Protein AF-A0A7Y0ET72-F1 (afdb_monomer_lite)

Radius of gyration: 15.35 Å; chains: 1; bounding box: 46×33×33 Å

Structure (mmCIF, N/CA/C/O backbone):
data_AF-A0A7Y0ET72-F1
#
_entry.id   AF-A0A7Y0ET72-F1
#
loop_
_atom_site.group_PDB
_atom_site.id
_atom_site.type_symbol
_atom_site.label_atom_id
_atom_site.label_alt_id
_atom_site.label_comp_id
_atom_site.label_asym_id
_atom_site.label_entity_id
_atom_site.label_seq_id
_atom_site.pdbx_PDB_ins_code
_atom_site.Cartn_x
_atom_site.Cartn_y
_atom_site.Cartn_z
_atom_site.occupancy
_atom_site.B_iso_or_equiv
_atom_site.auth_seq_id
_atom_site.auth_comp_id
_atom_site.auth_asym_id
_atom_site.auth_atom_id
_atom_site.pdbx_PDB_model_num
ATOM 1 N N . MET A 1 1 ? 8.164 -17.448 -8.465 1.00 69.94 1 MET A N 1
ATOM 2 C CA . MET A 1 1 ? 6.936 -17.793 -7.722 1.00 69.94 1 MET A CA 1
ATOM 3 C C . MET A 1 1 ? 5.788 -17.530 -8.667 1.00 69.94 1 MET A C 1
ATOM 5 O O . MET A 1 1 ? 5.751 -16.436 -9.218 1.00 69.94 1 MET A O 1
ATOM 9 N N . ASP A 1 2 ? 4.961 -18.527 -8.941 1.00 92.69 2 ASP A N 1
ATOM 10 C CA . ASP A 1 2 ? 3.825 -18.397 -9.853 1.00 92.69 2 ASP A CA 1
ATOM 11 C C . ASP A 1 2 ? 2.796 -17.380 -9.325 1.00 92.69 2 ASP A C 1
ATOM 13 O O . ASP A 1 2 ? 2.755 -17.080 -8.128 1.00 92.69 2 ASP A O 1
ATOM 17 N N . LEU A 1 3 ? 2.021 -16.792 -10.238 1.00 93.06 3 LEU A N 1
ATOM 18 C CA . LEU A 1 3 ? 1.069 -15.729 -9.912 1.00 93.06 3 LEU A CA 1
ATOM 19 C C . LEU A 1 3 ? -0.029 -16.219 -8.960 1.00 93.06 3 LEU A C 1
ATOM 21 O O . LEU A 1 3 ? -0.367 -15.518 -8.009 1.00 93.06 3 LEU A O 1
ATOM 25 N N . GLU A 1 4 ? -0.540 -17.429 -9.183 1.00 94.12 4 GLU A N 1
ATOM 26 C CA . GLU A 1 4 ? -1.598 -18.033 -8.369 1.00 94.12 4 GLU A CA 1
ATOM 27 C C . GLU A 1 4 ? -1.151 -18.191 -6.911 1.00 94.12 4 GLU A C 1
ATOM 29 O O . GLU A 1 4 ? -1.873 -17.823 -5.981 1.00 94.12 4 GLU A O 1
ATOM 34 N N . TRP A 1 5 ? 0.086 -18.631 -6.690 1.00 93.50 5 TRP A N 1
ATOM 35 C CA . TRP A 1 5 ? 0.678 -18.722 -5.365 1.00 93.50 5 TRP A CA 1
ATOM 36 C C . TRP A 1 5 ? 0.882 -17.350 -4.720 1.00 93.50 5 TRP A C 1
ATOM 38 O O . TRP A 1 5 ? 0.578 -17.179 -3.538 1.00 93.50 5 TRP A O 1
ATOM 48 N N . GLN A 1 6 ? 1.348 -16.345 -5.474 1.00 92.31 6 GLN A N 1
ATOM 49 C CA . GLN A 1 6 ? 1.465 -14.976 -4.953 1.00 92.31 6 GLN A CA 1
ATOM 50 C C . GLN A 1 6 ? 0.104 -14.442 -4.483 1.00 92.31 6 GLN A C 1
ATOM 52 O O . GLN A 1 6 ? -0.006 -13.946 -3.360 1.00 92.31 6 GLN A O 1
ATOM 57 N N . GLN A 1 7 ? -0.933 -14.587 -5.312 1.00 94.25 7 GLN A N 1
ATOM 58 C CA . GLN A 1 7 ? -2.299 -14.163 -4.998 1.00 94.25 7 GLN A CA 1
ATOM 59 C C . GLN A 1 7 ? -2.850 -14.917 -3.785 1.00 94.25 7 GLN A C 1
ATOM 61 O O . GLN A 1 7 ? -3.376 -14.296 -2.863 1.00 94.25 7 GLN A O 1
ATOM 66 N N . THR A 1 8 ? -2.662 -16.238 -3.739 1.00 94.38 8 THR A N 1
ATOM 67 C CA . THR A 1 8 ? -3.111 -17.092 -2.630 1.00 94.38 8 THR A CA 1
ATOM 68 C C . THR A 1 8 ? -2.505 -16.644 -1.303 1.00 94.38 8 THR A C 1
ATOM 70 O O . THR A 1 8 ? -3.227 -16.438 -0.328 1.00 94.38 8 THR A O 1
ATOM 73 N N . ILE A 1 9 ? -1.187 -16.432 -1.258 1.00 93.56 9 ILE A N 1
ATOM 74 C CA . ILE A 1 9 ? -0.496 -15.996 -0.039 1.00 93.56 9 ILE A CA 1
ATOM 75 C C . ILE A 1 9 ? -0.926 -14.584 0.369 1.00 93.56 9 ILE A C 1
ATOM 77 O O . ILE A 1 9 ? -1.125 -14.320 1.556 1.00 93.56 9 ILE A O 1
ATOM 81 N N . MET A 1 10 ? -1.102 -13.671 -0.588 1.00 94.19 10 MET A N 1
ATOM 82 C CA . MET A 1 10 ? -1.577 -12.320 -0.291 1.00 94.19 10 MET A CA 1
ATOM 83 C C . MET A 1 10 ? -2.989 -12.332 0.293 1.00 94.19 10 MET A C 1
ATOM 85 O O . MET A 1 10 ? -3.204 -11.732 1.342 1.00 94.19 10 MET A O 1
ATOM 89 N N . LEU A 1 11 ? -3.928 -13.055 -0.318 1.00 93.44 11 LEU A N 1
ATOM 90 C CA . LEU A 1 11 ? -5.298 -13.173 0.185 1.00 93.44 11 LEU A CA 1
ATOM 91 C C . LEU A 1 11 ? -5.354 -13.873 1.550 1.00 93.44 11 LEU A C 1
ATOM 93 O O . LEU A 1 11 ? -6.119 -13.455 2.417 1.00 93.44 11 LEU A O 1
ATOM 97 N N . LEU A 1 12 ? -4.508 -14.880 1.787 1.00 94.44 12 LEU A N 1
ATOM 98 C CA . LEU A 1 12 ? -4.397 -15.528 3.094 1.00 94.44 12 LEU A CA 1
ATOM 99 C C . LEU A 1 12 ? -3.918 -14.548 4.177 1.00 94.44 12 LEU A C 1
ATOM 101 O O . LEU A 1 12 ? -4.480 -14.513 5.273 1.00 94.44 12 LEU A O 1
ATOM 105 N N . ASN A 1 13 ? -2.927 -13.707 3.864 1.00 92.94 13 ASN A N 1
ATOM 106 C CA . ASN A 1 13 ? -2.477 -12.651 4.771 1.00 92.94 13 ASN A CA 1
ATOM 107 C C . ASN A 1 13 ? -3.591 -11.630 5.043 1.00 92.94 13 ASN A C 1
ATOM 109 O O . ASN A 1 13 ? -3.759 -11.211 6.188 1.00 92.94 13 ASN A O 1
ATOM 113 N N . GLN A 1 14 ? -4.378 -11.262 4.024 1.00 92.81 14 GLN A N 1
ATOM 114 C CA . GLN A 1 14 ? -5.539 -10.380 4.187 1.00 92.81 14 GLN A CA 1
ATOM 115 C C . GLN A 1 14 ? -6.587 -11.001 5.114 1.00 92.81 14 GLN A C 1
ATOM 117 O O . GLN A 1 14 ? -7.016 -10.349 6.060 1.00 92.81 14 GLN A O 1
ATOM 122 N N . LEU A 1 15 ? -6.925 -12.280 4.927 1.00 94.44 15 LEU A N 1
ATOM 123 C CA . LEU A 1 15 ? -7.870 -12.998 5.786 1.00 94.44 15 LEU A CA 1
ATOM 124 C C . LEU A 1 15 ? -7.408 -13.033 7.252 1.00 94.44 15 LEU A C 1
ATOM 126 O O . LEU A 1 15 ? -8.200 -12.825 8.179 1.00 94.44 15 LEU A O 1
ATOM 130 N N . TYR A 1 16 ? -6.112 -13.260 7.475 1.00 94.56 16 TYR A N 1
ATOM 131 C CA . TYR A 1 16 ? -5.542 -13.218 8.817 1.00 94.56 16 TYR A CA 1
ATOM 132 C C . TYR A 1 16 ? -5.609 -11.807 9.418 1.00 94.56 16 TYR A C 1
ATOM 134 O O . TYR A 1 16 ? -6.041 -11.645 10.561 1.00 94.56 16 TYR A O 1
ATOM 142 N N . MET A 1 17 ? -5.278 -10.769 8.643 1.00 93.19 17 MET A N 1
ATOM 143 C CA . MET A 1 17 ? -5.424 -9.375 9.079 1.00 93.19 17 MET A CA 1
ATOM 144 C C . MET A 1 17 ? -6.876 -9.018 9.401 1.00 93.19 17 MET A C 1
ATOM 146 O O . MET A 1 17 ? -7.119 -8.366 10.415 1.00 93.19 17 MET A O 1
ATOM 150 N N . THR A 1 18 ? -7.846 -9.489 8.612 1.00 92.00 18 THR A N 1
ATOM 151 C CA . THR A 1 18 ? -9.274 -9.327 8.911 1.00 92.00 18 THR A CA 1
ATOM 152 C C . THR A 1 18 ? -9.617 -9.955 10.255 1.00 92.00 18 THR A C 1
ATOM 154 O O . THR A 1 18 ? -10.269 -9.314 11.073 1.00 92.00 18 THR A O 1
ATOM 157 N N . THR A 1 19 ? -9.124 -11.167 10.523 1.00 95.62 19 THR A N 1
ATOM 158 C CA . THR A 1 19 ? -9.343 -11.853 11.805 1.00 95.62 19 THR A CA 1
ATOM 159 C C . THR A 1 19 ? -8.796 -11.036 12.979 1.00 95.62 19 THR A C 1
ATOM 161 O O . THR A 1 19 ? -9.468 -10.894 13.998 1.00 95.62 19 THR A O 1
ATOM 164 N N . LEU A 1 20 ? -7.610 -10.440 12.842 1.00 95.56 20 LEU A N 1
ATOM 165 C CA . LEU A 1 20 ? -7.050 -9.551 13.865 1.00 95.56 20 LEU A CA 1
ATO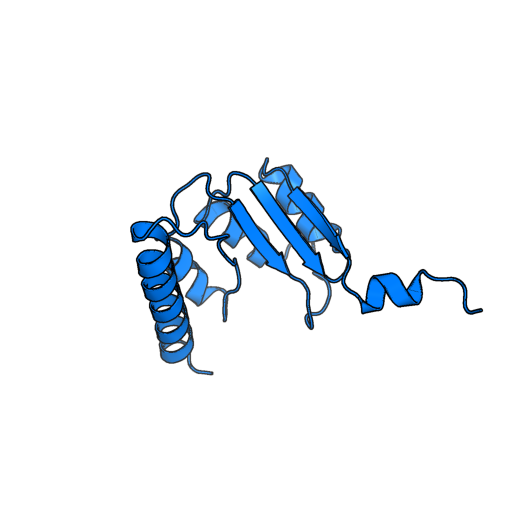M 166 C C . LEU A 1 20 ? -7.903 -8.286 14.049 1.00 95.56 20 LEU A C 1
ATOM 168 O O . LEU A 1 20 ? -8.233 -7.921 15.179 1.00 95.56 20 LEU A O 1
ATOM 172 N N . ALA A 1 21 ? -8.301 -7.652 12.946 1.00 92.88 21 ALA A N 1
ATOM 173 C CA . ALA A 1 21 ? -9.070 -6.413 12.957 1.00 92.88 21 ALA A CA 1
ATOM 174 C C . ALA A 1 21 ? -10.450 -6.580 13.616 1.00 92.88 21 ALA A C 1
ATOM 176 O O . ALA A 1 21 ? -10.822 -5.764 14.460 1.00 92.88 21 ALA A O 1
ATOM 177 N N . VAL A 1 22 ? -11.188 -7.657 13.307 1.00 94.44 22 VAL A N 1
ATOM 178 C CA . VAL A 1 22 ? -12.506 -7.919 13.927 1.00 94.44 22 VAL A CA 1
ATOM 179 C C . VAL A 1 22 ? -12.407 -8.225 15.423 1.00 94.44 22 VAL A C 1
ATOM 181 O O . VAL A 1 22 ? -13.369 -8.016 16.154 1.00 94.44 22 VAL A O 1
ATOM 184 N N . ASN A 1 23 ? -11.235 -8.658 15.895 1.00 97.25 23 ASN A N 1
ATOM 185 C CA . ASN A 1 23 ? -10.939 -8.860 17.315 1.00 97.25 23 ASN A CA 1
ATOM 186 C C . ASN A 1 23 ? -10.360 -7.601 17.995 1.00 97.25 23 ASN A C 1
ATOM 188 O O . ASN A 1 23 ? -9.833 -7.676 19.104 1.00 97.25 23 ASN A O 1
ATOM 192 N N . GLY A 1 24 ? -10.446 -6.431 17.3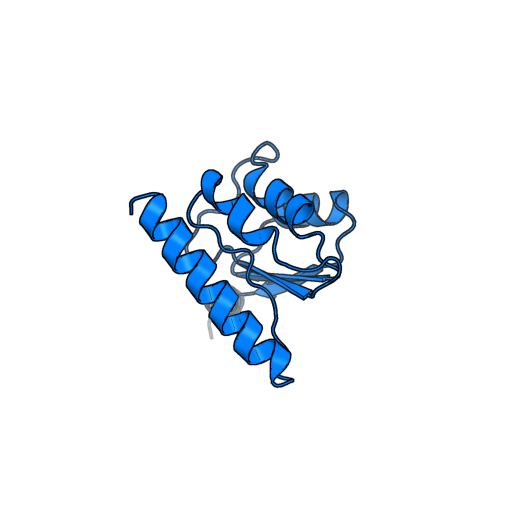52 1.00 95.56 24 GLY 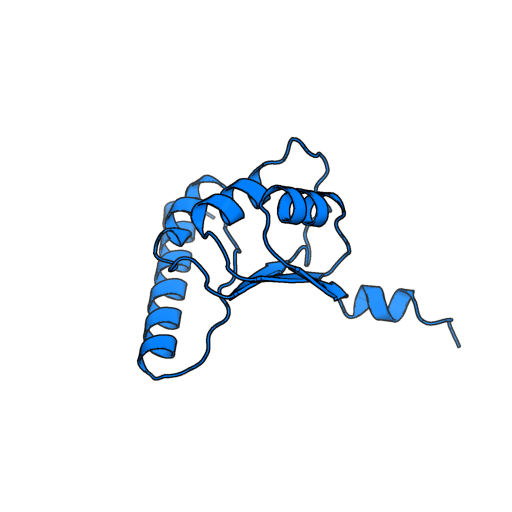A N 1
ATOM 193 C CA . GLY A 1 24 ? -10.053 -5.146 17.937 1.00 95.56 24 GLY A CA 1
ATOM 194 C C . GLY A 1 24 ? -8.547 -4.868 17.933 1.00 95.56 24 GLY A C 1
ATOM 195 O O . GLY A 1 24 ? -8.104 -3.874 18.516 1.00 95.56 24 GLY A O 1
ATOM 196 N N . VAL A 1 25 ? -7.743 -5.704 17.270 1.00 97.12 25 VAL A N 1
ATOM 197 C CA . VAL A 1 25 ? -6.313 -5.438 17.084 1.00 97.12 25 VAL A CA 1
ATOM 198 C C . VAL A 1 25 ? -6.148 -4.358 16.019 1.00 97.12 25 VAL A C 1
ATOM 200 O O . VAL A 1 25 ? -6.673 -4.461 14.913 1.00 97.12 25 VAL A O 1
ATOM 203 N N . LYS A 1 26 ? -5.388 -3.308 16.339 1.00 93.88 26 LYS A N 1
ATOM 204 C CA . LYS A 1 26 ? -5.065 -2.247 15.379 1.00 93.88 26 LYS A CA 1
ATOM 205 C C . LYS A 1 26 ? -4.026 -2.764 14.387 1.00 93.88 26 LYS A C 1
ATOM 207 O O . LYS A 1 26 ? -2.908 -3.085 14.785 1.00 93.88 26 LYS A O 1
ATOM 212 N N . VAL A 1 27 ? -4.393 -2.821 13.112 1.00 92.25 27 VAL A N 1
ATOM 213 C CA . VAL A 1 27 ? -3.534 -3.304 12.023 1.00 92.25 27 VAL A CA 1
ATOM 214 C C . VAL A 1 27 ? -3.118 -2.127 11.141 1.00 92.25 27 VAL A C 1
ATOM 216 O O . VAL A 1 27 ? -3.928 -1.250 10.848 1.00 92.25 27 VAL A O 1
ATOM 219 N N . VAL A 1 28 ? -1.852 -2.110 10.723 1.00 93.94 28 VAL A N 1
ATOM 220 C CA . VAL A 1 28 ? -1.353 -1.226 9.661 1.00 93.94 28 VAL A CA 1
ATOM 221 C C . VAL A 1 28 ? -1.208 -2.067 8.399 1.00 93.94 28 VAL A C 1
ATOM 223 O O . VAL A 1 28 ? -0.502 -3.076 8.415 1.00 93.94 28 VAL A O 1
ATOM 226 N N . GLN A 1 29 ? -1.875 -1.665 7.320 1.00 93.69 29 GLN A N 1
ATOM 227 C CA . GLN A 1 29 ? -1.904 -2.436 6.081 1.00 93.69 29 GLN A CA 1
ATOM 228 C C . GLN A 1 29 ? -0.558 -2.356 5.359 1.00 93.69 29 GLN A C 1
ATOM 230 O O . GLN A 1 29 ? -0.093 -1.272 5.025 1.00 93.69 29 GLN A O 1
ATOM 235 N N . ASN A 1 30 ? 0.061 -3.492 5.047 1.00 92.25 30 ASN A N 1
ATOM 236 C CA . ASN A 1 30 ? 1.272 -3.495 4.226 1.00 92.25 30 ASN A CA 1
ATOM 237 C C . ASN A 1 30 ? 0.917 -3.450 2.726 1.00 92.25 30 ASN A C 1
ATOM 239 O O . ASN A 1 30 ? 0.097 -4.243 2.268 1.00 92.25 30 ASN A O 1
ATOM 243 N N . LEU A 1 31 ? 1.543 -2.561 1.950 1.00 92.12 31 LEU A N 1
ATOM 244 C CA . LEU A 1 31 ? 1.342 -2.439 0.495 1.00 92.12 31 LEU A CA 1
ATOM 245 C C . LEU A 1 31 ? 2.243 -3.370 -0.335 1.00 92.12 31 LEU A C 1
ATOM 247 O O . LEU A 1 31 ? 2.411 -3.182 -1.542 1.00 92.12 31 LEU A O 1
ATOM 251 N N . ARG A 1 32 ? 2.874 -4.364 0.293 1.00 88.62 32 ARG A N 1
ATOM 252 C CA . ARG A 1 32 ? 3.694 -5.348 -0.411 1.00 88.62 32 ARG A CA 1
ATOM 253 C C . ARG A 1 32 ? 2.838 -6.161 -1.383 1.00 88.62 32 ARG A C 1
ATOM 255 O O . ARG A 1 32 ? 1.904 -6.846 -0.979 1.00 88.62 32 ARG A O 1
ATOM 262 N N . CYS A 1 33 ? 3.252 -6.146 -2.643 1.00 87.69 33 CYS A N 1
ATOM 263 C CA . CYS A 1 33 ? 2.728 -6.979 -3.722 1.00 87.69 33 CYS A CA 1
ATOM 264 C C . CYS A 1 33 ? 3.857 -7.867 -4.257 1.00 87.69 33 CYS A C 1
ATOM 266 O O . CYS A 1 33 ? 5.026 -7.481 -4.181 1.00 87.69 33 CYS A O 1
ATOM 268 N N . GLY A 1 34 ? 3.519 -9.047 -4.781 1.00 78.00 34 GLY A N 1
ATOM 269 C CA . GLY A 1 34 ? 4.493 -9.931 -5.435 1.00 78.00 34 GLY A CA 1
ATOM 270 C C . GLY A 1 34 ? 4.840 -9.485 -6.859 1.00 78.00 34 GLY A C 1
ATOM 271 O O . GLY A 1 34 ? 5.970 -9.658 -7.307 1.00 78.00 34 GLY A O 1
ATOM 272 N N . SER A 1 35 ? 3.870 -8.879 -7.541 1.00 84.00 35 SER A N 1
ATOM 273 C CA . SER A 1 35 ? 3.951 -8.343 -8.906 1.00 84.00 35 SER A CA 1
ATOM 274 C C . SER A 1 35 ? 2.818 -7.326 -9.142 1.00 84.00 35 SER A C 1
ATOM 276 O O . SER A 1 35 ? 1.870 -7.299 -8.346 1.00 84.00 35 SER A O 1
ATOM 278 N N . PRO A 1 36 ? 2.868 -6.499 -10.204 1.00 85.50 36 PRO A N 1
ATOM 279 C CA . PRO A 1 36 ? 1.773 -5.582 -10.546 1.00 85.50 36 PRO A CA 1
ATOM 280 C C . PRO A 1 36 ? 0.408 -6.282 -10.674 1.00 85.50 36 PRO A C 1
ATOM 282 O O . PRO A 1 36 ? -0.594 -5.793 -10.158 1.00 85.50 36 PRO A O 1
ATOM 285 N N . ASP A 1 37 ? 0.384 -7.507 -11.208 1.00 89.75 37 ASP A N 1
ATOM 286 C CA . ASP A 1 37 ? -0.833 -8.322 -11.372 1.00 89.75 37 ASP A CA 1
ATOM 287 C C . ASP A 1 37 ? -1.504 -8.722 -10.042 1.00 89.75 37 ASP A C 1
ATOM 289 O O . ASP A 1 37 ? -2.648 -9.178 -10.009 1.00 89.75 37 ASP A O 1
ATOM 293 N N . THR A 1 38 ? -0.805 -8.555 -8.914 1.00 92.50 38 THR A N 1
ATOM 294 C CA . THR A 1 38 ? -1.326 -8.865 -7.571 1.00 92.50 38 THR A CA 1
ATOM 295 C C . THR A 1 38 ? -1.888 -7.650 -6.834 1.00 92.50 38 THR A C 1
ATOM 297 O O . THR A 1 38 ? -2.403 -7.799 -5.726 1.00 92.50 38 THR A O 1
ATOM 300 N N . ILE A 1 39 ? -1.840 -6.447 -7.422 1.00 92.56 39 ILE A N 1
ATOM 301 C CA . ILE A 1 39 ? -2.367 -5.222 -6.792 1.00 92.56 39 ILE A CA 1
ATOM 302 C C . ILE A 1 39 ? -3.866 -5.346 -6.502 1.00 92.56 39 ILE A C 1
ATOM 304 O O . ILE A 1 39 ? -4.322 -4.888 -5.457 1.00 92.56 39 ILE A O 1
ATOM 308 N N . ALA A 1 40 ? -4.621 -6.052 -7.349 1.00 91.81 40 ALA A N 1
ATOM 309 C CA . ALA A 1 40 ? -6.049 -6.290 -7.139 1.00 91.81 40 ALA A CA 1
ATOM 310 C C . ALA A 1 40 ? -6.365 -6.990 -5.801 1.00 91.81 40 ALA A C 1
ATOM 312 O O . ALA A 1 40 ? -7.445 -6.794 -5.245 1.00 91.81 40 ALA A O 1
ATOM 313 N N . CYS A 1 41 ? -5.420 -7.751 -5.233 1.00 93.19 41 CYS A N 1
ATOM 314 C CA . CYS A 1 41 ? -5.568 -8.360 -3.908 1.00 93.19 41 CYS A CA 1
ATOM 315 C C . CYS A 1 41 ? -5.601 -7.329 -2.766 1.00 93.19 41 CYS A C 1
ATOM 317 O O . CYS A 1 41 ? -5.927 -7.690 -1.639 1.00 93.19 41 CYS A O 1
ATOM 319 N N . LEU A 1 42 ? -5.257 -6.065 -3.030 1.00 92.88 42 LEU A N 1
ATOM 320 C CA . LEU A 1 42 ? -5.363 -4.964 -2.075 1.00 92.88 42 LEU A CA 1
ATOM 321 C C . LEU A 1 42 ? -6.714 -4.237 -2.142 1.00 92.88 42 LEU A C 1
ATOM 323 O O . LEU A 1 42 ? -7.002 -3.442 -1.256 1.00 92.88 42 LEU A O 1
ATOM 327 N N . ASN A 1 43 ? -7.577 -4.534 -3.120 1.00 90.81 43 ASN A N 1
ATOM 328 C CA . ASN A 1 43 ? -8.874 -3.857 -3.272 1.00 90.81 43 ASN A CA 1
ATOM 329 C C . ASN A 1 43 ? -9.859 -4.142 -2.123 1.00 90.81 43 ASN A C 1
ATOM 331 O O . ASN A 1 43 ? -10.890 -3.487 -2.016 1.00 90.81 43 ASN A O 1
ATOM 335 N N . CYS A 1 44 ? -9.577 -5.135 -1.274 1.00 89.38 44 CYS A N 1
ATOM 336 C CA . CYS A 1 44 ? -10.365 -5.406 -0.072 1.00 89.38 44 CYS A CA 1
ATOM 337 C C . CYS A 1 44 ? -10.030 -4.472 1.100 1.00 89.38 44 CYS A C 1
ATOM 339 O O . CYS A 1 44 ? -10.712 -4.508 2.124 1.00 89.38 44 CYS A O 1
ATOM 341 N N . VAL A 1 45 ? -8.961 -3.681 0.986 1.00 91.00 45 VAL A N 1
ATOM 342 C CA . VAL A 1 45 ? -8.527 -2.741 2.016 1.00 91.00 45 VAL A CA 1
ATOM 343 C C . VAL A 1 45 ? -9.476 -1.534 2.014 1.00 91.00 45 VAL A C 1
ATOM 345 O O . VAL A 1 45 ? -9.652 -0.922 0.964 1.00 91.00 45 VAL A O 1
ATOM 348 N N . PRO A 1 46 ? -10.088 -1.167 3.155 1.00 91.38 46 PRO A N 1
ATOM 349 C CA . PRO A 1 46 ? -10.954 0.005 3.217 1.00 91.38 46 PRO A CA 1
ATOM 350 C C . PR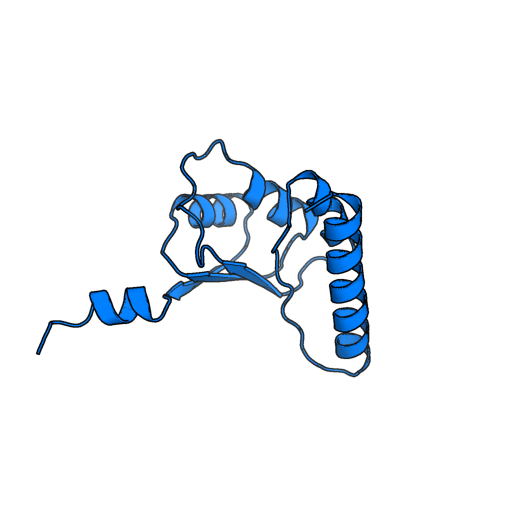O A 1 46 ? -10.194 1.312 2.965 1.00 91.38 46 PRO A C 1
ATOM 352 O O . PRO A 1 46 ? -9.067 1.475 3.434 1.00 91.38 46 PRO A O 1
ATOM 355 N N . ASP A 1 47 ? -10.851 2.275 2.320 1.00 94.62 47 ASP A N 1
ATOM 356 C CA . ASP A 1 47 ? -10.311 3.624 2.134 1.00 94.62 47 ASP A CA 1
ATOM 357 C C . ASP A 1 47 ? -9.970 4.281 3.488 1.00 94.62 47 ASP A C 1
ATOM 359 O O . ASP A 1 47 ? -10.639 4.080 4.508 1.00 94.62 47 ASP A O 1
ATOM 363 N N . GLY A 1 48 ? -8.926 5.111 3.502 1.00 95.00 48 GLY A N 1
ATOM 364 C CA . GLY A 1 48 ? -8.549 5.911 4.666 1.00 95.00 48 GLY A CA 1
ATOM 365 C C . GLY A 1 48 ? -7.772 5.158 5.751 1.00 95.00 48 GLY A C 1
ATOM 366 O O . GLY A 1 48 ? -7.358 5.778 6.735 1.00 95.00 48 GLY A O 1
ATOM 367 N N . VAL A 1 49 ? -7.513 3.855 5.595 1.00 94.50 49 VAL A N 1
ATOM 368 C CA . VAL A 1 49 ? -6.683 3.118 6.559 1.00 94.50 49 VAL A CA 1
ATOM 369 C C . VAL A 1 49 ? -5.222 3.564 6.505 1.00 94.50 49 VAL A C 1
ATOM 371 O O . VAL A 1 49 ? -4.730 4.092 5.504 1.00 94.50 49 VAL A O 1
ATOM 374 N N . MET A 1 50 ? -4.508 3.354 7.612 1.00 96.25 50 MET A N 1
ATOM 375 C CA . MET A 1 50 ? -3.066 3.565 7.643 1.00 96.25 50 MET A CA 1
ATOM 376 C C . MET A 1 50 ? -2.365 2.414 6.927 1.00 96.25 50 MET A C 1
ATOM 378 O O . MET A 1 50 ? -2.542 1.249 7.296 1.00 96.25 50 MET A O 1
ATOM 382 N N . CYS A 1 51 ? -1.517 2.762 5.966 1.00 96.12 51 CYS A N 1
ATOM 383 C CA . CYS A 1 51 ? -0.720 1.811 5.210 1.00 96.12 51 CYS A CA 1
ATOM 384 C C . CYS A 1 51 ? 0.774 1.971 5.509 1.00 96.12 51 CYS A C 1
ATOM 386 O O . CYS A 1 51 ? 1.240 3.030 5.929 1.00 96.12 51 CYS A O 1
ATOM 388 N N . ALA A 1 52 ? 1.540 0.917 5.263 1.00 94.38 52 ALA A N 1
ATOM 389 C CA . ALA A 1 52 ? 2.989 0.900 5.340 1.00 94.38 52 ALA A CA 1
ATOM 390 C C . ALA A 1 52 ? 3.577 0.264 4.080 1.00 94.38 52 ALA A C 1
ATOM 392 O O . ALA A 1 52 ? 3.044 -0.712 3.552 1.00 94.38 52 ALA A O 1
ATOM 393 N N . THR A 1 53 ? 4.700 0.793 3.615 1.00 91.69 53 THR A N 1
ATOM 394 C CA . THR A 1 53 ? 5.472 0.215 2.515 1.00 91.69 53 THR A CA 1
ATOM 395 C C . THR A 1 53 ? 6.959 0.434 2.750 1.00 91.69 53 THR A C 1
ATOM 397 O O . THR A 1 53 ? 7.355 1.332 3.498 1.00 91.69 53 THR A O 1
ATOM 400 N N . SER A 1 54 ? 7.785 -0.391 2.113 1.00 83.06 54 SER A N 1
ATOM 401 C CA . SER A 1 54 ? 9.231 -0.292 2.240 1.00 83.06 54 SER A CA 1
ATOM 402 C C . SER A 1 54 ? 9.989 -0.547 0.972 1.00 83.06 54 SER A C 1
ATOM 404 O O . SER A 1 54 ? 9.610 -1.404 0.181 1.00 83.06 54 SER A O 1
ATOM 406 N N . THR A 1 55 ? 11.167 0.058 0.935 1.00 73.81 55 THR A N 1
ATOM 407 C CA . THR A 1 55 ? 12.254 -0.222 -0.001 1.00 73.81 55 THR A CA 1
ATOM 408 C C . THR A 1 55 ? 13.242 -1.268 0.539 1.00 73.81 55 THR A C 1
ATOM 410 O O . THR A 1 55 ? 14.300 -1.488 -0.042 1.00 73.81 55 THR A O 1
ATOM 413 N N . LEU A 1 56 ? 12.940 -1.937 1.666 1.00 60.47 56 LEU A N 1
ATOM 414 C CA . LEU A 1 56 ? 13.861 -2.885 2.308 1.00 60.47 56 LEU A CA 1
ATOM 415 C C . LEU A 1 56 ? 14.245 -4.035 1.361 1.00 60.47 56 LEU A C 1
ATOM 417 O O . LEU A 1 56 ? 13.433 -4.910 1.061 1.00 60.47 56 LEU A O 1
ATOM 421 N N . GLY A 1 57 ? 15.510 -4.041 0.935 1.00 61.91 57 GLY A N 1
ATOM 422 C CA . GLY A 1 57 ? 16.080 -5.059 0.049 1.00 61.91 57 GLY A CA 1
ATOM 423 C C . GLY A 1 57 ? 15.756 -4.879 -1.436 1.00 61.91 57 GLY A C 1
ATOM 424 O O . GLY A 1 57 ? 16.167 -5.717 -2.233 1.00 61.91 57 GLY A O 1
ATOM 425 N N . CYS A 1 58 ? 15.051 -3.809 -1.811 1.00 66.94 58 CYS A N 1
ATOM 426 C CA . CYS A 1 58 ? 14.813 -3.437 -3.204 1.00 66.94 58 CYS A CA 1
ATOM 427 C C . CYS A 1 58 ? 15.774 -2.316 -3.621 1.00 66.94 58 CYS A C 1
ATOM 429 O O . CYS A 1 58 ? 16.286 -1.579 -2.774 1.00 66.94 58 CYS A O 1
ATOM 431 N N . ALA A 1 59 ? 16.041 -2.213 -4.924 1.00 69.12 59 ALA A N 1
ATOM 432 C CA . ALA A 1 59 ? 16.651 -1.010 -5.476 1.00 69.12 59 ALA A CA 1
ATOM 433 C C . ALA A 1 59 ? 15.710 0.187 -5.262 1.00 69.12 59 ALA A C 1
ATOM 435 O O . ALA A 1 59 ? 14.506 0.001 -5.065 1.00 69.12 59 ALA A O 1
ATOM 436 N N . ASP A 1 60 ? 16.272 1.395 -5.278 1.00 74.50 60 ASP A N 1
ATOM 437 C CA . ASP A 1 60 ? 15.448 2.603 -5.308 1.00 74.50 60 ASP A CA 1
ATOM 438 C C . ASP A 1 60 ? 14.627 2.605 -6.598 1.00 74.50 60 ASP A C 1
ATOM 440 O O . ASP A 1 60 ? 15.047 2.033 -7.610 1.00 74.50 60 ASP A O 1
ATOM 444 N N . THR A 1 61 ? 13.484 3.280 -6.570 1.00 79.25 61 THR A N 1
ATOM 445 C CA . THR A 1 61 ? 12.704 3.530 -7.778 1.00 79.25 61 THR A CA 1
ATOM 446 C C . THR A 1 61 ? 13.582 4.285 -8.780 1.00 79.25 61 THR A C 1
ATOM 448 O O . THR A 1 61 ? 14.121 5.349 -8.477 1.00 79.25 61 THR A O 1
ATOM 451 N N . GLU A 1 62 ? 13.785 3.716 -9.969 1.00 81.88 62 GLU A N 1
ATOM 452 C CA . GLU A 1 62 ? 14.744 4.261 -10.942 1.00 81.88 62 GLU A CA 1
ATOM 453 C C . GLU A 1 62 ? 14.163 5.423 -11.762 1.00 81.88 62 GLU A C 1
ATOM 455 O O . GLU A 1 62 ? 14.909 6.206 -12.353 1.00 81.88 62 GLU A O 1
ATOM 460 N N . SER A 1 63 ? 12.831 5.535 -11.833 1.00 85.69 63 SER A N 1
ATOM 461 C CA . SER A 1 63 ? 12.145 6.485 -12.706 1.00 85.69 63 SER A CA 1
ATOM 462 C C . SER A 1 63 ? 10.801 6.939 -12.145 1.00 85.69 63 SER A C 1
ATOM 464 O O . SER A 1 63 ? 10.037 6.136 -11.626 1.00 85.69 63 SER A O 1
ATOM 466 N N . GLU A 1 64 ? 10.461 8.210 -12.366 1.00 83.56 64 GLU A N 1
ATOM 467 C CA . GLU A 1 64 ? 9.120 8.770 -12.117 1.00 83.56 64 GLU A CA 1
ATOM 468 C C . GLU A 1 64 ? 8.025 8.084 -12.954 1.00 83.56 64 GLU A C 1
ATOM 470 O O . GLU A 1 64 ? 6.843 8.151 -12.627 1.00 83.56 64 GLU A O 1
ATOM 475 N N . LEU A 1 65 ? 8.415 7.407 -14.042 1.00 86.25 65 LEU A N 1
ATOM 476 C CA . LEU A 1 65 ? 7.514 6.613 -14.877 1.00 86.25 65 LEU A CA 1
ATOM 477 C C . LEU A 1 65 ? 7.220 5.224 -14.286 1.00 86.25 65 LEU A C 1
ATOM 479 O O . LEU A 1 65 ? 6.377 4.511 -14.829 1.00 86.25 65 LEU A O 1
ATOM 483 N N . ASP A 1 66 ? 7.890 4.823 -13.201 1.00 87.00 66 ASP A N 1
ATOM 484 C CA . ASP A 1 66 ? 7.516 3.627 -12.449 1.00 87.00 66 ASP A CA 1
ATOM 485 C C . ASP A 1 66 ? 6.272 3.928 -11.609 1.00 87.00 66 ASP A C 1
ATOM 487 O O . ASP A 1 66 ? 6.329 4.469 -10.504 1.00 87.00 66 ASP A O 1
ATOM 491 N N . LEU A 1 67 ? 5.117 3.571 -12.163 1.00 88.00 67 LEU A N 1
ATOM 492 C CA . LEU A 1 67 ? 3.824 3.803 -11.531 1.00 88.00 67 LEU A CA 1
ATOM 493 C C . LEU A 1 67 ? 3.431 2.697 -10.547 1.00 88.00 67 LEU A C 1
ATOM 495 O O . LEU A 1 67 ? 2.358 2.779 -9.958 1.00 88.00 67 LEU A O 1
ATOM 499 N N . SER A 1 68 ? 4.269 1.682 -10.314 1.00 87.81 68 SER A N 1
ATOM 500 C CA . SER A 1 68 ? 3.890 0.517 -9.503 1.00 87.81 68 SER A CA 1
ATOM 501 C C . SER A 1 68 ? 3.552 0.874 -8.053 1.00 87.81 68 SER A C 1
ATOM 503 O O . SER A 1 68 ? 2.720 0.223 -7.413 1.00 87.81 68 SER A O 1
ATOM 505 N N . PHE A 1 69 ? 4.196 1.906 -7.503 1.00 91.12 69 PHE A N 1
ATOM 506 C CA . PHE A 1 69 ? 3.867 2.426 -6.183 1.00 91.12 69 PHE A CA 1
ATOM 507 C C . PHE A 1 69 ? 2.619 3.317 -6.219 1.00 91.12 69 PHE A C 1
ATOM 509 O O . PHE A 1 69 ? 1.705 3.101 -5.417 1.00 91.12 69 PHE A O 1
ATOM 516 N N . ALA A 1 70 ? 2.527 4.237 -7.180 1.00 92.12 70 ALA A N 1
ATOM 517 C CA . ALA A 1 70 ? 1.344 5.071 -7.387 1.00 92.12 70 ALA A CA 1
ATOM 518 C C . ALA A 1 70 ? 0.057 4.240 -7.571 1.00 92.12 70 ALA A C 1
ATOM 520 O O . ALA A 1 70 ? -0.958 4.525 -6.937 1.00 92.12 70 ALA A O 1
ATOM 521 N N . GLU A 1 71 ? 0.096 3.158 -8.354 1.00 92.50 71 GLU A N 1
ATOM 522 C CA . GLU A 1 71 ? -1.030 2.234 -8.550 1.00 92.50 71 GLU A CA 1
ATOM 523 C C . GLU A 1 71 ? -1.549 1.666 -7.223 1.00 92.50 71 GLU A C 1
ATOM 525 O O . GLU A 1 71 ? -2.758 1.607 -7.001 1.00 92.50 71 GLU A O 1
ATOM 530 N N . LYS A 1 72 ? -0.653 1.318 -6.291 1.00 93.38 72 LYS A N 1
ATOM 531 C CA . LYS A 1 72 ? -1.034 0.835 -4.952 1.00 93.38 72 LYS A CA 1
ATOM 532 C C . LYS A 1 72 ? -1.688 1.930 -4.118 1.00 93.38 72 LYS A C 1
ATOM 534 O O . LYS A 1 72 ? -2.638 1.643 -3.387 1.00 93.38 72 LYS A O 1
ATOM 539 N N . LEU A 1 73 ? -1.199 3.169 -4.211 1.00 94.50 73 LEU A N 1
ATOM 540 C CA . LEU A 1 73 ? -1.818 4.311 -3.533 1.00 94.50 73 LEU A CA 1
ATOM 541 C C . LEU A 1 73 ? -3.240 4.544 -4.045 1.00 94.50 73 LEU A C 1
ATOM 543 O O . LEU A 1 73 ? -4.155 4.699 -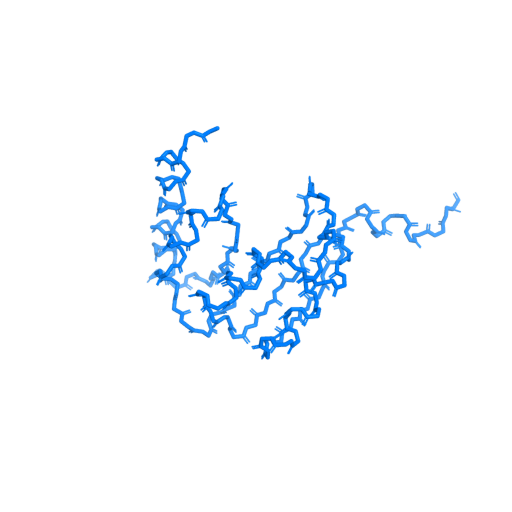3.240 1.00 94.50 73 LEU A O 1
ATOM 547 N N . PHE A 1 74 ? -3.451 4.497 -5.361 1.00 92.12 74 PHE A N 1
ATOM 548 C CA . PHE A 1 74 ? -4.782 4.670 -5.945 1.00 92.12 74 PHE A CA 1
ATOM 549 C C . PHE A 1 74 ? -5.722 3.492 -5.677 1.00 92.12 74 PHE A C 1
ATOM 551 O O . PHE A 1 74 ? -6.920 3.716 -5.502 1.00 92.12 74 PHE A O 1
ATOM 558 N N . ALA A 1 75 ? -5.195 2.266 -5.610 1.00 91.81 75 ALA A N 1
ATOM 559 C CA . ALA A 1 75 ? -5.976 1.073 -5.293 1.00 91.81 75 ALA A CA 1
ATOM 560 C C . ALA A 1 75 ? -6.442 1.049 -3.828 1.00 91.81 75 ALA A C 1
ATOM 562 O O . ALA A 1 75 ? -7.571 0.657 -3.556 1.00 91.81 75 ALA A O 1
ATOM 563 N N . THR A 1 76 ? -5.586 1.473 -2.891 1.00 93.62 76 THR A N 1
ATOM 564 C CA . THR A 1 76 ? -5.861 1.377 -1.441 1.00 93.62 76 THR A CA 1
ATOM 565 C C . THR A 1 76 ? -6.344 2.668 -0.787 1.00 93.62 76 THR A C 1
ATOM 567 O O . THR A 1 76 ? -6.842 2.620 0.334 1.00 93.62 76 THR A O 1
ATOM 570 N N . ARG A 1 77 ? -6.158 3.820 -1.445 1.00 95.25 77 ARG A N 1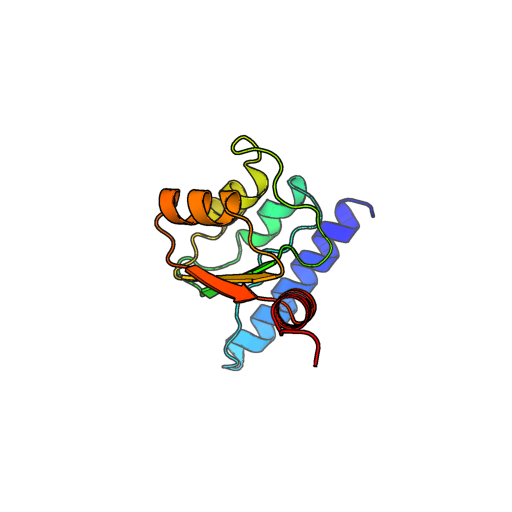
ATOM 571 C CA . ARG A 1 77 ? -6.519 5.169 -0.966 1.00 95.25 77 ARG A CA 1
ATOM 572 C C . ARG A 1 77 ? -6.226 5.375 0.525 1.00 95.25 77 ARG A C 1
ATOM 574 O O . ARG A 1 77 ? -7.138 5.622 1.322 1.00 95.25 77 ARG A O 1
ATOM 581 N N . PRO A 1 78 ? -4.954 5.248 0.929 1.00 96.81 78 PRO A N 1
ATOM 582 C CA . PRO A 1 78 ? -4.585 5.291 2.333 1.00 96.81 78 PRO A CA 1
ATOM 583 C C . PRO A 1 78 ? -4.841 6.676 2.930 1.00 96.81 78 PRO A C 1
ATOM 585 O O . PRO A 1 78 ? -4.579 7.700 2.306 1.00 96.81 78 PRO A O 1
ATOM 588 N N . GLY A 1 79 ? -5.280 6.714 4.189 1.00 97.06 79 GLY A N 1
ATOM 589 C CA . GLY A 1 79 ? -5.426 7.974 4.927 1.00 97.06 79 GLY A CA 1
ATOM 590 C C . GLY A 1 79 ? -4.090 8.510 5.446 1.00 97.06 79 GLY A C 1
ATOM 591 O O . GLY A 1 79 ? -3.952 9.699 5.726 1.00 97.06 79 GLY A O 1
ATOM 592 N N . LYS A 1 80 ? -3.100 7.623 5.599 1.00 97.12 80 LYS A N 1
ATOM 593 C CA . LYS A 1 80 ? -1.725 7.949 5.984 1.00 97.12 80 LYS A CA 1
ATOM 594 C C . LYS A 1 80 ? -0.779 6.822 5.590 1.00 97.12 80 LYS A C 1
ATOM 596 O O . LYS A 1 80 ? -1.148 5.652 5.685 1.00 97.12 80 LYS A O 1
ATOM 601 N N . LEU A 1 81 ? 0.453 7.174 5.241 1.00 96.50 81 LEU A N 1
ATOM 602 C CA . LEU A 1 81 ? 1.484 6.228 4.841 1.00 96.50 81 LEU A CA 1
ATOM 603 C C . LEU A 1 81 ? 2.692 6.225 5.791 1.00 96.50 81 LEU A C 1
ATOM 605 O O . LEU A 1 81 ? 3.169 7.266 6.248 1.00 96.50 81 LEU A O 1
ATOM 609 N N . LEU A 1 82 ? 3.216 5.036 6.073 1.00 95.19 82 LEU A N 1
ATOM 610 C CA . LEU A 1 82 ? 4.518 4.832 6.698 1.00 95.19 82 LEU A CA 1
ATOM 611 C C . LEU A 1 82 ? 5.491 4.318 5.634 1.00 95.19 82 LEU A C 1
ATOM 613 O O . LEU A 1 82 ? 5.320 3.215 5.119 1.00 95.19 82 LEU A O 1
ATOM 617 N N . LEU A 1 83 ? 6.512 5.110 5.322 1.00 92.31 83 LEU A N 1
ATOM 618 C CA . LEU A 1 83 ? 7.609 4.712 4.444 1.00 92.31 83 LEU A CA 1
ATOM 619 C C . LEU A 1 83 ? 8.755 4.230 5.329 1.00 92.31 83 LEU A C 1
ATOM 621 O O . LEU A 1 83 ? 9.298 5.025 6.090 1.00 92.31 83 LEU A O 1
ATOM 625 N N . TYR A 1 84 ? 9.112 2.948 5.290 1.00 88.12 84 TYR A N 1
ATOM 626 C CA . TYR A 1 84 ? 10.226 2.424 6.088 1.00 88.12 84 TYR A CA 1
ATOM 627 C C . TYR A 1 84 ? 11.332 1.859 5.199 1.00 88.12 84 TYR A C 1
ATOM 629 O O . TYR A 1 84 ? 11.053 1.122 4.261 1.00 88.12 84 TYR A O 1
ATOM 637 N N . GLY A 1 85 ? 12.594 2.186 5.476 1.00 84.62 85 GLY A N 1
ATOM 638 C CA . GLY A 1 85 ? 13.711 1.750 4.632 1.00 84.62 85 GLY A CA 1
ATOM 639 C C . GLY A 1 85 ? 14.675 2.863 4.247 1.00 84.62 85 GLY A C 1
ATOM 640 O O . GLY A 1 85 ? 14.854 3.845 4.975 1.00 84.62 85 GLY A O 1
ATOM 641 N N . LYS A 1 86 ? 15.293 2.683 3.079 1.00 81.50 86 LYS A N 1
ATOM 642 C CA . LYS A 1 86 ? 16.126 3.691 2.431 1.00 81.50 86 LYS A CA 1
ATOM 643 C C . LYS A 1 86 ? 15.232 4.797 1.864 1.00 81.50 86 LYS A C 1
ATOM 645 O O . LYS A 1 86 ? 14.108 4.535 1.442 1.00 81.50 86 LYS A O 1
ATOM 650 N N . HIS A 1 87 ? 15.747 6.022 1.886 1.00 84.94 87 HIS A N 1
ATOM 651 C CA . HIS A 1 87 ? 15.078 7.197 1.335 1.00 84.94 87 HIS A CA 1
ATOM 652 C C . HIS A 1 87 ? 14.902 7.058 -0.182 1.00 84.94 87 HIS A C 1
ATOM 654 O O . HIS A 1 87 ? 15.888 6.813 -0.878 1.00 84.94 87 HIS A O 1
ATOM 660 N N . ASP A 1 88 ? 13.668 7.230 -0.653 1.00 88.19 88 ASP A N 1
ATOM 661 C CA . ASP A 1 88 ? 13.279 7.152 -2.061 1.00 88.19 88 ASP A CA 1
ATOM 662 C C . ASP A 1 88 ? 12.465 8.410 -2.420 1.00 88.19 88 ASP A C 1
ATOM 664 O O . ASP A 1 88 ? 11.273 8.488 -2.102 1.00 88.19 88 ASP A O 1
ATOM 668 N N . PRO A 1 89 ? 13.106 9.418 -3.043 1.00 90.25 89 PRO A N 1
ATOM 669 C CA . PRO A 1 89 ? 12.452 10.678 -3.389 1.00 90.25 89 PRO A CA 1
ATOM 670 C C . PRO A 1 89 ? 11.269 10.522 -4.349 1.00 90.25 89 PRO A C 1
ATOM 672 O O . PRO A 1 89 ? 10.359 11.344 -4.313 1.00 90.25 89 PRO A O 1
ATOM 675 N N . ILE A 1 90 ? 11.264 9.479 -5.186 1.00 91.50 90 ILE A N 1
ATOM 676 C CA . ILE A 1 90 ? 10.208 9.252 -6.177 1.00 91.50 90 ILE A CA 1
ATOM 677 C C . ILE A 1 90 ? 8.950 8.758 -5.470 1.00 91.50 90 ILE A C 1
ATOM 679 O O . ILE A 1 90 ? 7.865 9.288 -5.689 1.00 91.50 90 ILE A O 1
ATOM 683 N N . MET A 1 91 ? 9.077 7.802 -4.545 1.00 91.44 91 MET A N 1
ATOM 684 C CA . MET A 1 91 ? 7.934 7.367 -3.731 1.00 91.44 91 MET A CA 1
ATOM 685 C C . MET A 1 91 ? 7.366 8.509 -2.878 1.00 91.44 91 MET A C 1
ATOM 687 O O . MET A 1 91 ? 6.152 8.620 -2.690 1.00 91.44 91 MET A O 1
ATOM 691 N N . GLU A 1 92 ? 8.232 9.370 -2.351 1.00 93.31 92 GLU A N 1
ATOM 692 C CA . GLU A 1 92 ? 7.818 10.558 -1.602 1.00 93.31 92 GLU A CA 1
ATOM 693 C C . GLU A 1 92 ? 7.045 11.531 -2.501 1.00 93.31 92 GLU A C 1
ATOM 695 O O . GLU A 1 92 ? 5.919 11.904 -2.166 1.00 93.31 92 GLU A O 1
ATOM 700 N N . HIS A 1 93 ? 7.564 11.820 -3.697 1.00 93.62 93 HIS A N 1
ATOM 701 C CA . HIS A 1 93 ? 6.890 12.665 -4.680 1.00 93.62 93 HIS A CA 1
ATOM 702 C C . HIS A 1 93 ? 5.544 12.084 -5.139 1.00 93.62 93 HIS A C 1
ATOM 704 O O . HIS A 1 93 ? 4.537 12.791 -5.169 1.00 93.62 93 HIS A O 1
ATOM 710 N N . GLN A 1 94 ? 5.481 10.783 -5.429 1.00 93.88 94 GLN A N 1
ATOM 711 C CA . GLN A 1 94 ? 4.236 10.101 -5.792 1.00 93.88 94 GLN A CA 1
ATOM 712 C C . GLN A 1 94 ? 3.199 10.156 -4.660 1.00 93.88 94 GLN A C 1
ATOM 714 O O . GLN A 1 94 ? 2.003 10.292 -4.924 1.00 93.88 94 GLN A O 1
ATOM 719 N N . SER A 1 95 ? 3.642 10.104 -3.399 1.00 94.25 95 SER A N 1
ATOM 720 C CA . SER A 1 95 ? 2.762 10.272 -2.234 1.00 94.25 95 SER A CA 1
ATOM 721 C C . SER A 1 95 ? 2.223 11.702 -2.129 1.00 94.25 95 SER A C 1
ATOM 723 O O . SER A 1 95 ? 1.029 11.881 -1.876 1.00 94.25 95 SER A O 1
ATOM 725 N N . ASP A 1 96 ? 3.073 12.705 -2.375 1.00 95.19 96 ASP A N 1
ATOM 726 C CA . ASP A 1 96 ? 2.679 14.119 -2.415 1.00 95.19 96 ASP A CA 1
ATOM 727 C C . ASP A 1 96 ? 1.645 14.381 -3.520 1.00 95.19 96 ASP A C 1
ATOM 729 O O . ASP A 1 96 ? 0.606 14.994 -3.268 1.00 95.19 96 ASP A O 1
ATOM 733 N N . VAL A 1 97 ? 1.879 13.857 -4.729 1.00 94.19 97 VAL A N 1
ATOM 734 C CA . VAL A 1 97 ? 0.955 13.972 -5.872 1.00 94.19 97 VAL A CA 1
ATOM 735 C C . VAL A 1 97 ? -0.380 13.279 -5.590 1.00 94.19 97 VAL A C 1
ATOM 737 O O . VAL A 1 97 ? -1.435 13.806 -5.945 1.00 94.19 97 VAL A O 1
ATOM 740 N N . ALA A 1 98 ? -0.361 12.127 -4.916 1.00 93.38 98 ALA A N 1
ATOM 741 C CA . ALA A 1 98 ? -1.572 11.420 -4.502 1.00 93.38 98 ALA A CA 1
ATOM 742 C C . ALA A 1 98 ? -2.312 12.101 -3.330 1.00 93.38 98 ALA A C 1
ATOM 744 O O . ALA A 1 98 ? -3.411 11.674 -2.976 1.00 93.38 98 ALA A O 1
ATOM 745 N N . GLY A 1 99 ? -1.731 13.138 -2.713 1.00 95.50 99 GLY A N 1
ATOM 746 C CA . GLY A 1 99 ? -2.307 13.828 -1.558 1.00 95.50 99 GLY A CA 1
ATOM 747 C C . GLY A 1 99 ? -2.322 12.983 -0.280 1.00 95.50 99 GLY A C 1
ATOM 748 O O . GLY A 1 99 ? -3.139 13.226 0.610 1.00 95.50 99 GLY A O 1
ATOM 749 N N . VAL A 1 100 ? -1.446 11.979 -0.179 1.00 96.69 100 VAL A N 1
ATOM 750 C CA . VAL A 1 100 ? -1.386 11.056 0.959 1.00 96.69 100 VAL A CA 1
ATOM 751 C C . VAL A 1 100 ? -0.304 11.521 1.937 1.00 96.69 100 VAL A C 1
ATOM 753 O O . VAL A 1 100 ? 0.879 11.497 1.594 1.00 96.69 100 VAL A O 1
ATOM 756 N N . PRO A 1 101 ? -0.643 11.875 3.191 1.00 96.81 101 PRO A N 1
ATOM 757 C CA . PRO A 1 101 ? 0.367 12.262 4.165 1.00 96.81 101 PRO A CA 1
ATOM 758 C C . PRO A 1 101 ? 1.236 11.056 4.533 1.00 96.81 101 PRO A C 1
ATOM 760 O O . PRO A 1 101 ? 0.718 10.002 4.915 1.00 96.81 101 PRO A O 1
ATOM 763 N N . TYR A 1 102 ? 2.559 11.215 4.495 1.00 95.62 102 TYR A N 1
ATOM 764 C CA . TYR A 1 102 ? 3.501 10.144 4.820 1.00 95.62 102 TYR A CA 1
ATOM 765 C C . TYR A 1 102 ? 4.477 10.516 5.938 1.00 95.62 102 TYR A C 1
ATOM 767 O O . TYR A 1 102 ? 4.663 11.678 6.301 1.00 95.62 102 TYR A O 1
ATOM 775 N N . LYS A 1 103 ? 5.097 9.491 6.528 1.00 94.81 103 LYS A N 1
ATOM 776 C CA . LYS A 1 103 ? 6.244 9.642 7.425 1.00 94.81 103 LYS A CA 1
ATOM 777 C C . LYS A 1 103 ? 7.307 8.604 7.099 1.00 94.81 103 LYS A C 1
ATOM 779 O O . LYS A 1 103 ? 7.005 7.413 7.040 1.00 94.81 103 LYS A O 1
ATOM 784 N N . VAL A 1 104 ? 8.544 9.072 6.961 1.00 91.50 104 VAL A N 1
ATOM 785 C CA . VAL A 1 104 ? 9.712 8.236 6.678 1.00 91.50 104 VAL A CA 1
ATOM 786 C C . VAL A 1 104 ? 10.348 7.731 7.976 1.00 91.50 104 VAL A C 1
ATOM 788 O O . VAL A 1 104 ? 10.575 8.492 8.919 1.00 91.50 104 VAL A O 1
ATOM 791 N N . TYR A 1 105 ? 10.653 6.438 8.007 1.00 90.00 105 TYR A N 1
ATOM 792 C CA . TYR A 1 105 ? 11.345 5.724 9.073 1.00 90.00 105 TYR A CA 1
ATOM 793 C C . TYR A 1 105 ? 12.611 5.080 8.492 1.00 90.00 105 TYR A C 1
ATOM 795 O O . TYR A 1 105 ? 12.521 4.042 7.831 1.00 90.00 105 TYR A O 1
ATOM 803 N N . PRO A 1 106 ? 13.795 5.677 8.716 1.00 85.50 106 PRO A N 1
ATOM 804 C CA . PRO A 1 106 ? 15.045 5.142 8.191 1.00 85.50 106 PRO A CA 1
ATOM 805 C C . PRO A 1 106 ? 15.329 3.747 8.750 1.00 85.50 106 PRO A C 1
ATOM 807 O O . PRO A 1 106 ? 15.118 3.501 9.940 1.00 85.50 106 PRO A O 1
ATOM 810 N N . ASP A 1 107 ? 15.852 2.848 7.918 1.00 82.38 107 ASP A N 1
ATOM 811 C CA . ASP A 1 107 ? 16.310 1.545 8.399 1.00 82.38 107 ASP A CA 1
ATOM 812 C C . ASP A 1 107 ? 17.578 1.648 9.267 1.00 82.38 107 ASP A C 1
ATOM 814 O O . ASP A 1 107 ? 18.329 2.627 9.235 1.00 82.38 107 ASP A O 1
ATOM 818 N N . VAL A 1 108 ? 17.835 0.588 10.033 1.00 81.75 108 VAL A N 1
ATOM 819 C CA . VAL A 1 108 ? 18.971 0.488 10.955 1.00 81.75 108 VAL A CA 1
ATOM 820 C C . VAL A 1 108 ? 20.317 0.668 10.237 1.00 81.75 108 VAL A C 1
ATOM 822 O O . VAL A 1 108 ? 21.189 1.360 10.759 1.00 81.75 108 VAL A O 1
ATOM 825 N N . HIS A 1 109 ? 20.500 0.126 9.029 1.00 77.31 109 HIS A N 1
ATOM 826 C CA . HIS A 1 109 ? 21.742 0.305 8.266 1.00 77.31 109 HIS A CA 1
ATOM 827 C C . HIS A 1 109 ? 21.946 1.762 7.845 1.00 77.31 109 HIS A C 1
ATOM 829 O O . HIS A 1 109 ? 23.061 2.281 7.936 1.00 77.31 109 HIS A O 1
ATOM 835 N N . THR A 1 110 ? 20.878 2.434 7.417 1.00 76.06 110 THR A N 1
ATOM 836 C CA . THR A 1 110 ? 20.880 3.862 7.090 1.00 76.06 110 THR A CA 1
ATOM 837 C C . THR A 1 110 ? 21.233 4.702 8.319 1.00 76.06 110 THR A C 1
ATOM 839 O O . THR A 1 110 ? 22.031 5.635 8.214 1.00 76.06 110 THR A O 1
ATOM 842 N N . LEU A 1 111 ? 20.713 4.344 9.497 1.00 81.00 111 LEU A N 1
ATOM 843 C CA . LEU A 1 111 ? 21.052 5.007 10.759 1.00 81.00 111 LEU A CA 1
ATOM 844 C C . LEU A 1 111 ? 22.525 4.799 11.149 1.00 81.00 111 LEU A C 1
ATOM 846 O O . LEU A 1 111 ? 23.201 5.774 11.476 1.00 81.00 111 LEU A O 1
ATOM 850 N N . TYR A 1 112 ? 23.056 3.575 11.050 1.00 80.81 112 TYR A N 1
ATOM 851 C CA . TYR A 1 112 ? 24.460 3.284 11.374 1.00 80.81 112 TYR A CA 1
ATOM 852 C C . TYR A 1 112 ? 25.454 3.973 10.432 1.00 80.81 112 TYR A C 1
ATOM 854 O O . TYR A 1 112 ? 26.494 4.438 10.885 1.00 80.81 112 TYR A O 1
ATOM 862 N N . LYS A 1 113 ? 25.145 4.098 9.133 1.00 75.75 113 LYS A N 1
ATOM 863 C CA . LYS A 1 113 ? 26.006 4.829 8.181 1.00 75.75 113 LYS A CA 1
ATOM 864 C C . LYS A 1 113 ? 26.082 6.332 8.463 1.00 75.75 113 LYS A C 1
ATOM 866 O O . LYS A 1 113 ? 27.042 6.971 8.045 1.00 75.75 113 LYS A O 1
ATOM 871 N N . ARG A 1 114 ? 25.071 6.898 9.128 1.00 67.88 114 ARG A N 1
ATOM 872 C CA . ARG A 1 114 ? 25.006 8.325 9.481 1.00 67.88 114 ARG A CA 1
ATOM 873 C C . ARG A 1 114 ? 25.691 8.649 10.808 1.00 67.88 114 ARG A C 1
ATOM 875 O O . ARG A 1 114 ? 25.900 9.826 11.091 1.00 67.88 114 ARG A O 1
ATOM 882 N N . GLN A 1 115 ? 26.036 7.648 11.619 1.00 65.31 115 GLN A N 1
ATOM 883 C CA . GLN A 1 115 ? 26.818 7.882 12.828 1.00 65.31 115 GLN A CA 1
ATOM 884 C C . GLN A 1 115 ? 28.285 8.145 12.452 1.00 65.31 115 GLN A C 1
ATOM 886 O O . GLN A 1 115 ? 28.845 7.398 11.645 1.00 65.31 115 GLN A O 1
ATOM 891 N N . PRO A 1 116 ? 28.930 9.186 13.013 1.00 56.50 116 PRO A N 1
ATOM 892 C CA . PRO A 1 116 ? 30.371 9.334 12.879 1.00 56.50 116 PRO A CA 1
ATOM 893 C C . PRO A 1 116 ? 31.029 8.077 13.452 1.00 56.50 116 PRO A C 1
ATOM 895 O O . PRO A 1 116 ? 30.678 7.635 14.547 1.00 56.50 116 PRO A O 1
ATOM 898 N N . ARG A 1 117 ? 31.944 7.471 12.688 1.00 59.38 117 ARG A N 1
ATOM 899 C CA . ARG A 1 117 ? 32.764 6.367 13.193 1.00 59.38 117 ARG A CA 1
ATOM 900 C C . ARG A 1 117 ? 33.538 6.896 14.404 1.00 59.38 117 ARG A C 1
ATOM 902 O O . ARG A 1 117 ? 34.317 7.832 14.239 1.00 59.38 117 ARG A O 1
ATOM 909 N N . ILE A 1 118 ? 33.245 6.348 15.582 1.00 57.59 118 ILE A N 1
ATOM 910 C CA . ILE A 1 118 ? 34.038 6.546 16.803 1.00 57.59 118 ILE A CA 1
ATOM 911 C C . ILE A 1 118 ? 35.374 5.829 16.619 1.00 57.59 118 ILE A C 1
ATOM 913 O O . ILE A 1 118 ? 35.345 4.698 16.075 1.00 57.59 118 ILE A O 1
#

Foldseek 3Di:
DDPVVQLVVLLVVVVVVVVCVVVVHQDAAELDGPDLVNLLSLLVADAAGHHEYECVPHDADPDLPPCSLLSNCVSRNYVAYEYEEDDHVSSVVSCVVSVHHYDYHYDPVRVVVPDDDD

Sequence (118 aa):
MDLEWQQTIMLLNQLYMTTLAVNGVKVVQNLRCGSPDTIACLNCVPDGVMCATSTLGCADTESELDLSFAEKLFATRPGKLLLYGKHDPIMEHQSDVAGVPYKVYPDVHTLYKRQPRI

pLDDT: mean 88.43, std 9.34, range [56.5, 97.25]

Secondary structure (DSSP, 8-state):
--HHHHHHHHHHHHHHHHHHHHTT---PEE---SSGGGGGGGTTSPTT-EEEEE-TTSPPP--TT--HHHHHHHHH--SEEEEEES--HHHHHHHHHTT--EEEEE-HHHHHHHS---

Organism: NCBI:txid2675325